Protein AF-A0A2H5Y9L0-F1 (afdb_monomer_lite)

pLDDT: mean 84.73, std 15.89, range [44.56, 98.19]

Organism: NCBI:txid2035417

Structure (mmCIF, N/CA/C/O backbone):
data_AF-A0A2H5Y9L0-F1
#
_entry.id   AF-A0A2H5Y9L0-F1
#
loop_
_atom_site.group_PDB
_atom_site.id
_atom_site.type_symbol
_atom_site.label_atom_id
_atom_site.label_alt_id
_atom_site.label_comp_id
_atom_site.label_asym_id
_atom_site.label_entity_id
_atom_site.label_seq_id
_atom_site.pdbx_PDB_ins_code
_atom_site.Cartn_x
_atom_site.Cartn_y
_atom_site.Cartn_z
_atom_site.occupancy
_atom_site.B_iso_or_equiv
_atom_site.auth_seq_id
_atom_site.auth_comp_id
_atom_site.auth_asym_id
_atom_site.auth_atom_id
_atom_site.pdbx_PDB_model_num
ATOM 1 N N . MET A 1 1 ? 2.761 3.376 3.277 1.00 93.62 1 MET A N 1
ATOM 2 C CA . MET A 1 1 ? 1.613 4.276 3.034 1.00 93.62 1 MET A CA 1
ATOM 3 C C . MET A 1 1 ? 0.497 3.926 4.006 1.00 93.62 1 MET A C 1
ATOM 5 O O . MET A 1 1 ? 0.319 2.746 4.274 1.00 93.62 1 MET A O 1
ATOM 9 N N . ALA A 1 2 ? -0.223 4.920 4.521 1.00 96.38 2 ALA A N 1
ATOM 10 C CA . ALA A 1 2 ? -1.446 4.754 5.303 1.00 96.38 2 ALA A CA 1
ATOM 11 C C . ALA A 1 2 ? -2.614 5.446 4.587 1.00 96.38 2 ALA A C 1
ATOM 13 O O . ALA A 1 2 ? -2.411 6.493 3.970 1.00 96.38 2 ALA A O 1
ATOM 14 N N . VAL A 1 3 ? -3.808 4.859 4.676 1.00 97.00 3 VAL A N 1
ATOM 15 C CA . VAL A 1 3 ? -5.044 5.389 4.085 1.00 97.00 3 VAL A CA 1
ATOM 16 C C . VAL A 1 3 ? -6.110 5.453 5.171 1.00 97.00 3 VAL A C 1
ATOM 18 O O . VAL A 1 3 ? -6.337 4.457 5.858 1.00 97.00 3 VAL A O 1
ATOM 21 N N . SER A 1 4 ? -6.741 6.613 5.350 1.00 96.06 4 SER A N 1
ATOM 22 C CA . SER A 1 4 ? -7.852 6.771 6.292 1.00 96.06 4 SER A CA 1
ATOM 23 C C . SER A 1 4 ? -9.184 6.401 5.636 1.00 96.06 4 SER A C 1
ATOM 25 O O . SER A 1 4 ? -9.338 6.466 4.416 1.00 96.06 4 SER A O 1
ATOM 27 N N . SER A 1 5 ? -10.194 6.071 6.444 1.00 92.12 5 SER A N 1
ATOM 28 C CA . SER A 1 5 ? -11.568 5.866 5.959 1.00 92.12 5 SER A CA 1
ATOM 29 C C . SER A 1 5 ? -12.192 7.129 5.347 1.00 92.12 5 SER A C 1
ATOM 31 O O . SER A 1 5 ? -13.169 7.029 4.609 1.00 92.12 5 SER A O 1
ATOM 33 N N . GLY A 1 6 ? -11.621 8.307 5.623 1.00 93.62 6 GLY A N 1
ATOM 34 C CA . GLY A 1 6 ? -11.972 9.575 4.982 1.00 93.62 6 GLY A CA 1
ATOM 35 C C . GLY A 1 6 ? -11.304 9.796 3.620 1.00 93.62 6 GLY A C 1
ATOM 36 O O . GLY A 1 6 ? -11.536 10.832 3.005 1.00 93.62 6 GLY A O 1
ATOM 37 N N . GLY A 1 7 ? -10.481 8.854 3.145 1.00 92.88 7 GLY A N 1
ATOM 38 C CA . GLY A 1 7 ? -9.782 8.940 1.861 1.00 92.88 7 GLY A CA 1
ATOM 39 C C . GLY A 1 7 ? -8.471 9.730 1.901 1.00 92.88 7 GLY A C 1
ATOM 40 O O . GLY A 1 7 ? -7.892 10.002 0.851 1.00 92.88 7 GLY A O 1
ATOM 41 N N . GLU A 1 8 ? -7.978 10.098 3.084 1.00 95.56 8 GLU A N 1
ATOM 42 C CA . GLU A 1 8 ? -6.674 10.753 3.218 1.00 95.56 8 GLU A CA 1
ATOM 43 C C . GLU A 1 8 ? -5.542 9.734 3.067 1.00 95.56 8 GLU A C 1
ATOM 45 O O . GLU A 1 8 ? -5.659 8.591 3.511 1.00 95.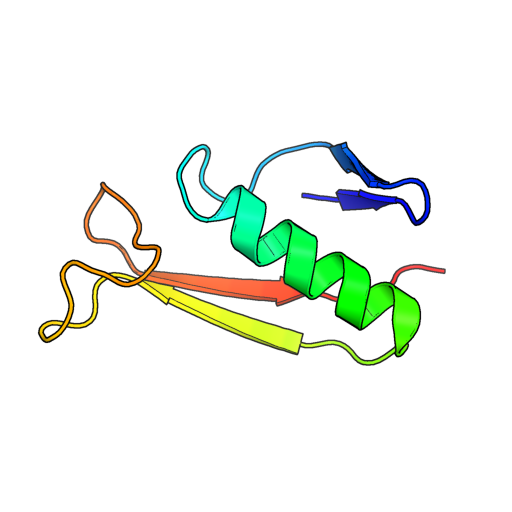56 8 GLU A O 1
ATOM 50 N N . MET A 1 9 ? -4.423 10.161 2.478 1.00 94.56 9 MET A N 1
ATOM 51 C CA . MET A 1 9 ? -3.237 9.328 2.272 1.00 94.56 9 MET A CA 1
ATOM 52 C C . MET A 1 9 ? -2.011 9.941 2.944 1.00 94.56 9 MET A C 1
ATOM 54 O O . MET A 1 9 ? -1.759 11.138 2.813 1.00 94.56 9 MET A O 1
ATOM 58 N N . ALA A 1 10 ? -1.207 9.105 3.604 1.00 95.44 10 ALA A N 1
ATOM 59 C CA . ALA A 1 10 ? 0.065 9.504 4.200 1.00 95.44 10 ALA A CA 1
ATOM 60 C C . ALA A 1 10 ? 1.212 8.557 3.810 1.00 95.44 10 ALA A C 1
ATOM 62 O O . ALA A 1 10 ? 1.112 7.328 3.899 1.00 95.44 10 ALA A O 1
ATOM 63 N N . GLY A 1 11 ? 2.345 9.144 3.422 1.00 94.38 11 GLY A N 1
ATOM 64 C CA . GLY A 1 11 ? 3.528 8.416 2.966 1.00 94.38 11 GLY A CA 1
ATOM 65 C C . GLY A 1 11 ? 3.404 7.888 1.535 1.00 94.38 11 GLY A C 1
ATOM 66 O O . GLY A 1 11 ? 2.504 8.254 0.789 1.00 94.38 11 GLY A O 1
ATOM 67 N N . SER A 1 12 ? 4.337 7.020 1.155 1.00 92.44 12 SER A N 1
ATOM 68 C CA . SER A 1 12 ? 4.463 6.483 -0.203 1.00 92.44 12 SER A CA 1
ATOM 69 C C . SER A 1 12 ? 4.811 4.991 -0.160 1.00 92.44 12 SER A C 1
ATOM 71 O O . SER A 1 12 ? 5.207 4.492 0.900 1.00 92.44 12 SER A O 1
ATOM 73 N N . VAL A 1 13 ? 4.616 4.275 -1.270 1.00 89.75 13 VAL A N 1
ATOM 74 C CA . VAL A 1 13 ? 5.097 2.893 -1.442 1.00 89.75 13 VAL A CA 1
ATOM 75 C C . VAL A 1 13 ? 6.281 2.872 -2.401 1.00 89.75 13 VAL A C 1
ATOM 77 O O . VAL A 1 13 ? 7.338 2.370 -2.030 1.00 89.75 13 VAL A O 1
ATOM 80 N N . SER A 1 14 ? 6.138 3.450 -3.597 1.00 82.75 14 SER A N 1
ATOM 81 C CA . SER A 1 14 ? 7.229 3.542 -4.577 1.00 82.75 14 SER A CA 1
ATOM 82 C C . SER A 1 14 ? 7.531 4.968 -5.036 1.00 82.75 14 SER A C 1
ATOM 84 O O . SER A 1 14 ? 8.563 5.193 -5.659 1.00 82.75 14 SER A O 1
ATOM 86 N N . GLY A 1 15 ? 6.634 5.922 -4.782 1.00 76.94 15 GLY A N 1
ATOM 87 C CA . GLY A 1 15 ? 6.737 7.309 -5.232 1.00 76.94 15 GLY A CA 1
ATOM 88 C C . GLY A 1 15 ? 6.344 7.517 -6.695 1.00 76.94 15 GLY A C 1
ATOM 89 O O . GLY A 1 15 ? 6.920 8.392 -7.333 1.00 76.94 15 GLY A O 1
ATOM 90 N N . GLY A 1 16 ? 5.421 6.716 -7.245 1.00 76.19 16 GLY A N 1
ATOM 91 C CA . GLY A 1 16 ? 5.087 6.737 -8.671 1.00 76.19 16 GLY A CA 1
ATOM 92 C C . GLY A 1 16 ? 3.668 6.265 -9.014 1.00 76.19 16 GLY A C 1
ATOM 93 O O . GLY A 1 16 ? 2.679 6.855 -8.588 1.00 76.19 16 GLY A O 1
ATOM 94 N N . CYS A 1 17 ? 3.564 5.272 -9.900 1.00 77.38 17 CYS A N 1
ATOM 95 C CA . CYS A 1 17 ? 2.293 4.880 -10.517 1.00 77.38 17 CYS A CA 1
ATOM 96 C C . CYS A 1 17 ? 1.437 3.934 -9.656 1.00 77.38 17 CYS A C 1
ATOM 98 O O . CYS A 1 17 ? 0.234 3.845 -9.881 1.00 77.38 17 CYS A O 1
ATOM 100 N N . VAL A 1 18 ? 2.022 3.224 -8.684 1.00 87.06 18 VAL A N 1
ATOM 101 C CA . VAL A 1 18 ? 1.325 2.177 -7.904 1.00 87.06 18 VAL A CA 1
ATOM 102 C C . VAL A 1 18 ? 0.478 2.728 -6.757 1.00 87.06 18 VAL A C 1
ATOM 104 O O . VAL A 1 18 ? -0.399 2.032 -6.253 1.00 87.06 18 VAL A O 1
ATOM 107 N N . GLU A 1 19 ? 0.692 3.979 -6.357 1.00 91.00 19 GLU A N 1
ATOM 108 C CA . GLU A 1 19 ? 0.011 4.642 -5.243 1.00 91.00 19 GLU A CA 1
ATOM 109 C C . GLU A 1 19 ? -1.520 4.611 -5.386 1.00 91.00 19 GLU A C 1
ATOM 111 O O . GLU A 1 19 ? -2.217 4.292 -4.424 1.00 91.00 19 GLU A O 1
ATOM 116 N N . GLY A 1 20 ? -2.043 4.875 -6.589 1.00 91.12 20 GLY A N 1
ATOM 117 C CA . GLY A 1 20 ? -3.486 4.845 -6.854 1.00 91.12 20 GLY A CA 1
ATOM 118 C C . GLY A 1 20 ? -4.089 3.446 -6.694 1.00 91.12 20 GLY A C 1
ATOM 119 O O . GLY A 1 20 ? -5.120 3.286 -6.046 1.00 91.12 20 GLY A O 1
ATOM 120 N N . ALA A 1 21 ? -3.400 2.418 -7.196 1.00 92.06 21 ALA A N 1
ATOM 121 C CA . ALA A 1 21 ? -3.847 1.034 -7.053 1.00 92.06 21 ALA A CA 1
ATOM 122 C C . ALA A 1 21 ? -3.829 0.589 -5.581 1.00 92.06 21 ALA A C 1
ATOM 124 O O . ALA A 1 21 ? -4.786 -0.018 -5.100 1.00 92.06 21 ALA A O 1
ATOM 125 N N . VAL A 1 22 ? -2.769 0.931 -4.837 1.00 94.56 22 VAL A N 1
ATOM 126 C CA . VAL A 1 22 ? -2.684 0.635 -3.397 1.00 94.56 22 VAL A CA 1
ATOM 127 C C . VAL A 1 22 ? -3.793 1.350 -2.622 1.00 94.56 22 VAL A C 1
ATOM 129 O O . VAL A 1 22 ? -4.364 0.749 -1.715 1.00 94.56 22 VAL A O 1
ATOM 132 N N . PHE A 1 23 ? -4.145 2.585 -2.988 1.00 95.31 23 PHE A N 1
ATOM 133 C CA . PHE A 1 23 ? -5.255 3.314 -2.373 1.00 95.31 23 PHE A CA 1
ATOM 134 C C . PHE A 1 23 ? -6.605 2.611 -2.569 1.00 95.31 23 PHE A C 1
ATOM 136 O O . PHE A 1 23 ? -7.342 2.422 -1.600 1.00 95.31 23 PHE A O 1
ATOM 143 N N . GLU A 1 24 ? -6.923 2.175 -3.789 1.00 95.31 24 GLU A N 1
ATOM 144 C CA . GLU A 1 24 ? -8.165 1.441 -4.073 1.00 95.31 24 GLU A CA 1
ATOM 145 C C . GLU A 1 24 ? -8.246 0.129 -3.281 1.00 95.31 24 GLU A C 1
ATOM 147 O O . GLU A 1 24 ? -9.267 -0.163 -2.652 1.00 95.31 24 GLU A O 1
ATOM 152 N N . ILE A 1 25 ? -7.141 -0.623 -3.237 1.00 96.50 25 ILE A N 1
ATOM 153 C CA . ILE A 1 25 ? -7.039 -1.852 -2.442 1.00 96.50 25 ILE A CA 1
ATOM 154 C C . ILE A 1 25 ? -7.216 -1.542 -0.953 1.00 96.50 25 ILE A C 1
ATOM 156 O O . ILE A 1 25 ? -7.942 -2.254 -0.264 1.00 96.50 25 ILE A O 1
ATOM 160 N N . ALA A 1 26 ? -6.596 -0.477 -0.441 1.00 97.38 26 ALA A N 1
ATOM 161 C CA . ALA A 1 26 ? -6.730 -0.079 0.955 1.00 97.38 26 ALA A CA 1
ATOM 162 C C . ALA A 1 26 ? -8.180 0.268 1.314 1.00 97.38 26 ALA A C 1
ATOM 164 O O . ALA A 1 26 ? -8.666 -0.175 2.353 1.00 97.38 26 ALA A O 1
ATOM 165 N N . GLN A 1 27 ? -8.908 0.973 0.444 1.00 96.56 27 GLN A N 1
ATOM 166 C CA . GLN A 1 27 ? -10.333 1.234 0.660 1.00 96.56 27 GLN A CA 1
ATOM 167 C C . GLN A 1 27 ? -11.169 -0.054 0.681 1.00 96.56 27 GLN A C 1
ATOM 169 O O . GLN A 1 27 ? -12.071 -0.197 1.511 1.00 96.56 27 GLN A O 1
ATOM 174 N N . GLU A 1 28 ? -10.859 -1.028 -0.178 1.00 96.69 28 GLU A N 1
ATOM 175 C CA . GLU A 1 28 ? -11.511 -2.339 -0.138 1.00 96.69 28 GLU A CA 1
ATOM 176 C C . GLU A 1 28 ? -11.202 -3.096 1.165 1.00 96.69 28 GLU A C 1
ATOM 178 O O . GLU A 1 28 ? -12.110 -3.650 1.794 1.00 96.69 28 GLU A O 1
ATOM 183 N N . VAL A 1 29 ? -9.941 -3.100 1.597 1.00 97.88 29 VAL A N 1
ATOM 184 C CA . VAL A 1 29 ? -9.486 -3.748 2.835 1.00 97.88 29 VAL A CA 1
ATOM 185 C C . VAL A 1 29 ? -10.151 -3.110 4.055 1.00 97.88 29 VAL A C 1
ATOM 187 O O . VAL A 1 29 ? -10.666 -3.835 4.903 1.00 97.88 29 VAL A O 1
ATOM 190 N N . LEU A 1 30 ? -10.236 -1.778 4.117 1.00 96.75 30 LEU A N 1
ATOM 191 C CA . LEU A 1 30 ? -10.943 -1.056 5.181 1.00 96.75 30 LEU A CA 1
ATOM 192 C C . LEU A 1 30 ? -12.436 -1.407 5.213 1.00 96.75 30 LEU A C 1
ATOM 194 O O . LEU A 1 30 ? -12.991 -1.648 6.282 1.00 96.75 30 LEU A O 1
ATOM 198 N N . ARG A 1 31 ? -13.091 -1.490 4.048 1.00 95.62 31 ARG A N 1
ATOM 199 C CA . ARG A 1 31 ? -14.517 -1.843 3.950 1.00 95.62 31 ARG A CA 1
ATOM 200 C C . ARG A 1 31 ? -14.797 -3.295 4.344 1.00 95.62 31 ARG A C 1
ATOM 202 O O . ARG A 1 31 ? -15.854 -3.592 4.893 1.00 95.62 31 ARG A O 1
ATOM 209 N N . THR A 1 32 ? -13.904 -4.215 3.989 1.00 97.00 32 THR A N 1
ATOM 210 C CA . THR A 1 32 ? -14.121 -5.663 4.160 1.00 97.00 32 THR A CA 1
ATOM 211 C C . THR A 1 32 ? -13.518 -6.224 5.442 1.00 97.00 32 THR A C 1
ATOM 213 O O . THR A 1 32 ? -13.893 -7.323 5.851 1.00 97.00 32 THR A O 1
ATOM 216 N N . GLY A 1 33 ? -12.567 -5.513 6.049 1.00 97.19 33 GLY A N 1
ATOM 217 C CA . GLY A 1 33 ? -11.754 -6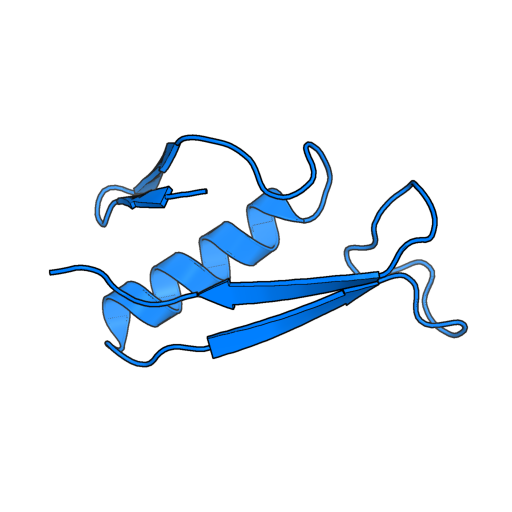.004 7.158 1.00 97.19 33 GLY A CA 1
ATOM 218 C C . GLY A 1 33 ? -10.804 -7.144 6.770 1.00 97.19 33 GLY A C 1
ATOM 219 O O . GLY A 1 33 ? -10.290 -7.825 7.652 1.00 97.19 33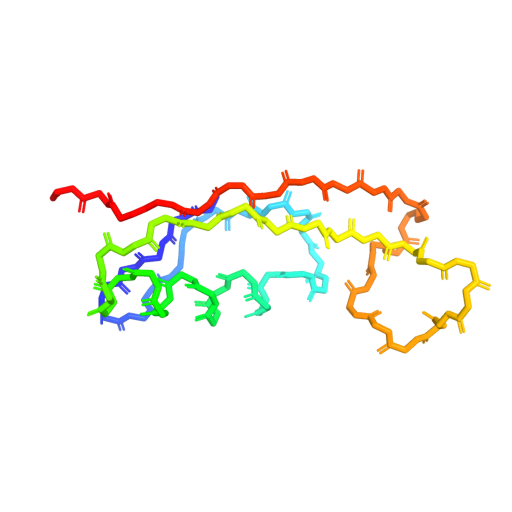 GLY A O 1
ATOM 220 N N . ARG A 1 34 ? -10.602 -7.414 5.471 1.00 97.81 34 ARG A N 1
ATOM 221 C CA . ARG A 1 34 ? -9.820 -8.563 4.986 1.00 97.81 34 ARG A CA 1
ATOM 222 C C . ARG A 1 34 ? -8.479 -8.102 4.417 1.00 97.81 34 ARG A C 1
ATOM 224 O O . ARG A 1 34 ? -8.494 -7.448 3.378 1.00 97.81 34 ARG A O 1
ATOM 231 N N . PRO A 1 35 ? -7.338 -8.463 5.032 1.00 97.88 35 PRO A N 1
ATOM 232 C CA . PRO A 1 35 ? -6.021 -8.122 4.503 1.00 97.88 35 PRO A CA 1
ATOM 233 C C . PRO A 1 35 ? -5.751 -8.732 3.126 1.00 97.88 35 PRO A C 1
ATOM 235 O O . PRO A 1 35 ? -6.290 -9.788 2.779 1.00 97.88 35 PRO A O 1
ATOM 238 N N . ARG A 1 36 ? -4.866 -8.095 2.357 1.00 97.62 36 ARG A N 1
ATOM 239 C CA . ARG A 1 36 ? -4.471 -8.536 1.016 1.00 97.62 36 ARG A CA 1
ATOM 240 C C . ARG A 1 36 ? -2.978 -8.371 0.767 1.00 97.62 36 ARG A C 1
ATOM 242 O O . ARG A 1 36 ? -2.405 -7.338 1.082 1.00 97.62 36 ARG A O 1
ATOM 249 N N . LEU A 1 37 ? -2.372 -9.371 0.128 1.00 96.62 37 LEU A N 1
ATOM 250 C CA . LEU A 1 37 ? -1.041 -9.271 -0.471 1.00 96.62 37 LEU A CA 1
ATOM 251 C C . LEU A 1 37 ? -1.198 -9.062 -1.980 1.00 96.62 37 LEU A C 1
ATOM 253 O O . LEU A 1 37 ? -1.937 -9.805 -2.633 1.00 96.62 37 LEU A O 1
ATOM 257 N N . VAL A 1 38 ? -0.540 -8.041 -2.524 1.00 92.75 38 VAL A N 1
ATOM 258 C CA . VAL A 1 38 ? -0.617 -7.682 -3.945 1.00 92.75 38 VAL A CA 1
ATOM 259 C C . VAL A 1 38 ? 0.783 -7.496 -4.502 1.00 92.75 38 VAL A C 1
ATOM 261 O O . VAL A 1 38 ? 1.624 -6.853 -3.882 1.00 92.75 38 VAL A O 1
ATOM 264 N N . ARG A 1 39 ? 1.036 -8.066 -5.678 1.00 90.44 39 ARG A N 1
ATOM 265 C CA . ARG A 1 39 ? 2.326 -7.991 -6.357 1.00 90.44 39 ARG A CA 1
ATOM 266 C C . ARG A 1 39 ? 2.248 -6.980 -7.496 1.00 90.44 39 ARG A C 1
ATOM 268 O O . ARG A 1 39 ? 1.378 -7.099 -8.351 1.00 90.44 39 ARG A O 1
ATOM 275 N N . PHE A 1 40 ? 3.170 -6.023 -7.509 1.00 86.44 40 PHE A N 1
ATOM 276 C CA . PHE A 1 40 ? 3.327 -5.022 -8.563 1.00 86.44 40 PHE A CA 1
ATOM 277 C C . PHE A 1 40 ? 4.691 -5.197 -9.222 1.00 86.44 40 PHE A C 1
ATOM 279 O O . PHE A 1 40 ? 5.701 -5.287 -8.532 1.00 86.44 40 PHE A O 1
ATOM 286 N N . GLY A 1 41 ? 4.752 -5.224 -10.546 1.00 77.38 41 GLY A N 1
ATOM 287 C CA . GLY A 1 41 ? 6.002 -5.337 -11.290 1.00 77.38 41 GLY A CA 1
ATOM 288 C C . GLY A 1 41 ? 5.748 -5.301 -12.787 1.00 77.38 41 GLY A C 1
ATOM 289 O O . GLY A 1 41 ? 4.597 -5.318 -13.217 1.00 77.38 41 GLY A O 1
ATOM 290 N N . ILE A 1 42 ? 6.816 -5.249 -13.578 1.00 65.12 42 ILE A N 1
ATOM 291 C CA . ILE A 1 42 ? 6.712 -5.466 -15.023 1.00 65.12 42 ILE A CA 1
ATOM 292 C C . ILE A 1 42 ? 6.622 -6.979 -15.237 1.00 65.12 42 ILE A C 1
ATOM 294 O O . ILE A 1 42 ? 7.588 -7.695 -14.977 1.00 65.12 42 ILE A O 1
ATOM 298 N N . SER A 1 43 ? 5.458 -7.484 -15.646 1.00 57.47 43 SER A N 1
ATOM 299 C CA . SER A 1 43 ? 5.392 -8.808 -16.263 1.00 57.47 43 SER A CA 1
ATOM 300 C C . SER A 1 43 ? 5.881 -8.658 -17.705 1.00 57.47 43 SER A C 1
ATOM 302 O O . SER A 1 43 ? 5.515 -7.692 -18.376 1.00 57.47 43 SER A O 1
ATOM 304 N N . ASP A 1 44 ? 6.712 -9.587 -18.186 1.00 51.84 44 ASP A N 1
ATOM 305 C CA . ASP A 1 44 ? 7.306 -9.579 -19.541 1.00 51.84 44 ASP A CA 1
ATOM 306 C C . ASP A 1 44 ? 6.268 -9.528 -20.692 1.00 51.84 44 ASP A C 1
ATOM 308 O O . ASP A 1 44 ? 6.630 -9.462 -21.864 1.00 51.84 44 ASP A O 1
ATOM 312 N N . GLU A 1 45 ? 4.969 -9.520 -20.380 1.00 48.44 45 GLU A N 1
ATOM 313 C CA . GLU A 1 45 ? 3.868 -9.622 -21.335 1.00 48.44 45 GLU A CA 1
ATOM 314 C C . GLU A 1 45 ? 2.983 -8.364 -21.406 1.00 48.44 45 GLU A C 1
ATOM 316 O O . GLU A 1 45 ? 2.185 -8.247 -22.334 1.00 48.44 45 GLU A O 1
ATOM 321 N N . MET A 1 46 ? 3.104 -7.390 -20.490 1.00 44.56 46 MET A N 1
ATOM 322 C CA . MET A 1 46 ? 2.204 -6.226 -20.480 1.00 44.56 46 MET A CA 1
ATOM 323 C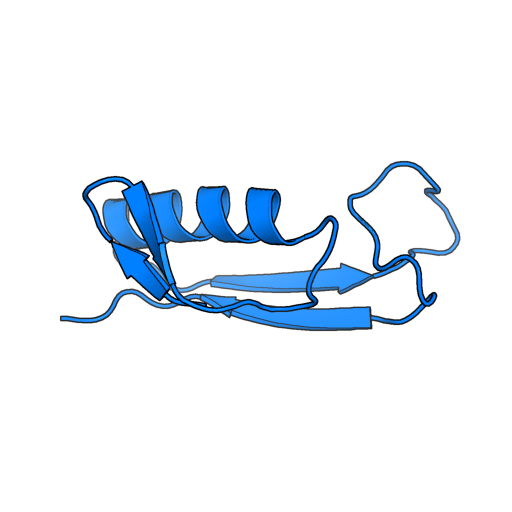 C . MET A 1 46 ? 2.882 -4.927 -20.040 1.00 44.56 46 MET A C 1
ATOM 325 O O . MET A 1 46 ? 2.924 -4.577 -18.864 1.00 44.56 46 MET A O 1
ATOM 329 N N . ALA A 1 47 ? 3.255 -4.109 -21.025 1.00 48.50 47 ALA A N 1
ATOM 330 C CA . ALA A 1 47 ? 3.544 -2.681 -20.865 1.00 48.50 47 ALA A CA 1
ATOM 331 C C . ALA A 1 47 ? 2.287 -1.825 -20.534 1.00 48.50 47 ALA A C 1
ATOM 333 O O . ALA A 1 47 ? 2.257 -0.633 -20.837 1.00 48.50 47 ALA A O 1
ATOM 334 N N . TRP A 1 48 ? 1.243 -2.429 -19.948 1.00 49.94 48 TRP A N 1
ATOM 335 C CA . TRP A 1 48 ? -0.063 -1.808 -19.677 1.00 49.94 48 TRP A CA 1
ATOM 336 C C . TRP A 1 48 ? -0.589 -1.986 -18.250 1.00 49.94 48 TRP A C 1
ATOM 338 O O . TRP A 1 48 ? -1.518 -1.269 -17.878 1.00 49.94 48 TRP A O 1
ATOM 348 N N . ASP A 1 49 ? 0.006 -2.860 -17.436 1.00 54.53 49 ASP A N 1
ATOM 349 C CA . ASP A 1 49 ? -0.300 -2.901 -16.006 1.00 54.53 49 ASP A CA 1
ATOM 350 C C . ASP A 1 49 ? 0.491 -1.823 -15.264 1.00 54.53 49 ASP A C 1
ATOM 352 O O . ASP A 1 49 ? 1.569 -1.411 -15.697 1.00 54.53 49 ASP A O 1
ATOM 356 N N . VAL A 1 50 ? -0.062 -1.349 -14.145 1.00 55.28 50 VAL A N 1
ATOM 357 C CA . VAL A 1 50 ? 0.537 -0.331 -13.273 1.00 55.28 50 VAL A CA 1
ATOM 358 C C . VAL A 1 50 ? 1.883 -0.841 -12.739 1.00 55.28 50 VAL A C 1
ATOM 360 O O . VAL A 1 50 ? 1.972 -1.470 -11.686 1.00 55.28 50 VAL A O 1
ATOM 363 N N . GLY A 1 51 ? 2.935 -0.615 -13.519 1.00 58.69 51 GLY A N 1
ATOM 364 C CA . GLY A 1 51 ? 4.278 -1.122 -13.288 1.00 58.69 51 GLY A CA 1
ATOM 365 C C . GLY A 1 51 ? 5.187 -0.086 -12.642 1.00 58.69 51 GLY A C 1
ATOM 366 O O . GLY A 1 51 ? 4.972 1.126 -12.720 1.00 58.69 51 GLY A O 1
ATOM 367 N N . LEU A 1 52 ? 6.251 -0.571 -12.007 1.00 58.31 52 LEU A N 1
ATOM 368 C CA . LEU A 1 52 ? 7.319 0.290 -11.520 1.00 58.31 52 LEU A CA 1
ATOM 369 C C . LEU A 1 52 ? 8.180 0.741 -12.701 1.00 58.31 52 LEU A C 1
ATOM 371 O O . LEU A 1 52 ? 8.789 -0.085 -13.377 1.00 58.31 52 LEU A O 1
ATOM 375 N N . ALA A 1 53 ? 8.298 2.055 -12.903 1.00 63.31 53 ALA A N 1
ATOM 376 C CA . ALA A 1 53 ? 9.103 2.637 -13.983 1.00 63.31 53 ALA A CA 1
ATOM 377 C C . ALA A 1 53 ? 10.588 2.214 -13.952 1.00 63.31 53 ALA A C 1
ATOM 379 O O . ALA A 1 53 ? 11.275 2.293 -14.965 1.00 63.31 53 ALA A O 1
ATOM 380 N N . CYS A 1 54 ? 11.091 1.748 -12.803 1.00 69.38 54 CYS A N 1
ATOM 381 C CA . CYS A 1 54 ? 12.456 1.247 -12.642 1.00 69.38 54 CYS A CA 1
ATOM 382 C C . CYS A 1 54 ? 12.667 -0.207 -13.106 1.00 69.38 54 CYS A C 1
ATOM 384 O O . CYS A 1 54 ? 13.794 -0.690 -13.040 1.00 69.38 54 CYS A O 1
ATOM 386 N N . GLY A 1 55 ? 11.617 -0.919 -13.535 1.00 70.62 55 GLY A N 1
ATOM 387 C CA . GLY A 1 55 ? 11.710 -2.322 -13.959 1.00 70.62 55 GLY A CA 1
ATOM 388 C C . GLY A 1 55 ? 11.753 -3.345 -12.820 1.00 70.62 55 GLY A C 1
ATOM 389 O O . GLY A 1 55 ? 11.960 -4.530 -13.063 1.00 70.62 55 GLY A O 1
ATOM 390 N N . GLY A 1 56 ? 11.563 -2.906 -11.574 1.00 79.75 56 GLY A N 1
ATOM 391 C CA . GLY A 1 56 ? 11.516 -3.779 -10.403 1.00 79.75 56 GLY A CA 1
ATOM 392 C C . GLY A 1 56 ? 10.161 -4.460 -10.191 1.00 79.75 56 GLY A C 1
ATOM 393 O O . GLY A 1 56 ? 9.171 -4.183 -10.867 1.00 79.75 56 GLY A O 1
ATOM 394 N N . THR A 1 57 ? 10.114 -5.337 -9.189 1.00 85.19 57 THR A N 1
ATOM 395 C CA . THR A 1 57 ? 8.881 -5.933 -8.659 1.00 85.19 57 THR A CA 1
ATOM 396 C C . THR A 1 57 ? 8.852 -5.754 -7.145 1.00 85.19 57 THR A C 1
ATOM 398 O O . THR A 1 57 ? 9.879 -5.915 -6.489 1.00 85.19 57 THR A O 1
ATOM 401 N N . ILE A 1 58 ? 7.682 -5.445 -6.596 1.00 87.88 58 ILE A N 1
ATOM 402 C CA . ILE A 1 58 ? 7.418 -5.351 -5.161 1.00 87.88 58 ILE A CA 1
ATOM 403 C C . ILE A 1 58 ? 6.175 -6.159 -4.797 1.00 87.88 58 ILE A C 1
ATOM 405 O O . ILE A 1 58 ? 5.270 -6.349 -5.610 1.00 87.88 58 ILE A O 1
ATOM 409 N N . GLU A 1 59 ? 6.112 -6.584 -3.543 1.00 93.12 59 GLU A N 1
ATOM 41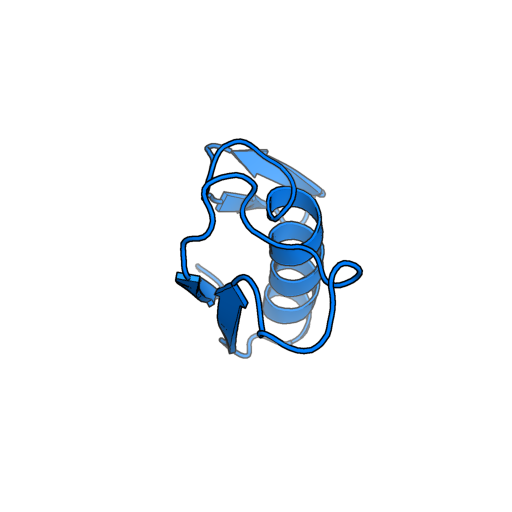0 C CA . GLU A 1 59 ? 4.898 -7.107 -2.930 1.00 93.12 59 GLU A CA 1
ATOM 411 C C . GLU A 1 59 ? 4.459 -6.146 -1.828 1.00 93.12 59 GLU A C 1
ATOM 413 O O . GLU A 1 59 ? 5.263 -5.702 -1.009 1.00 93.12 59 GLU A O 1
ATOM 418 N N . VAL A 1 60 ? 3.179 -5.793 -1.838 1.00 94.62 60 VAL A N 1
ATOM 419 C CA . VAL A 1 60 ? 2.564 -4.847 -0.913 1.00 94.62 60 VAL A CA 1
ATOM 420 C C . VAL A 1 60 ? 1.506 -5.596 -0.123 1.00 94.62 60 VAL A C 1
ATOM 422 O O . VAL A 1 60 ? 0.517 -6.076 -0.681 1.00 94.62 60 VAL A O 1
ATOM 425 N N . PHE A 1 61 ? 1.730 -5.706 1.183 1.00 97.62 61 PHE A N 1
ATOM 426 C CA . PHE A 1 61 ? 0.736 -6.2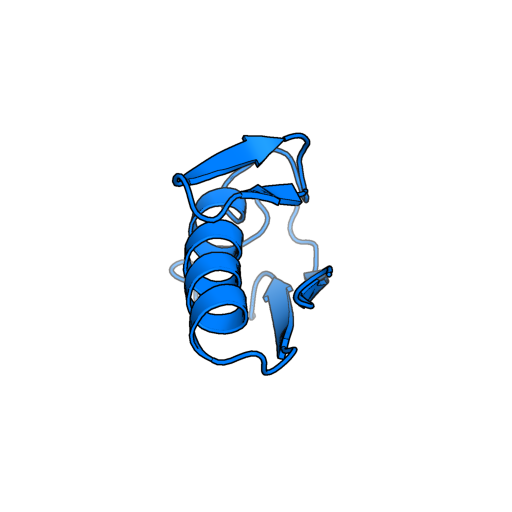07 2.119 1.00 97.62 61 PHE A CA 1
ATOM 427 C C . PHE A 1 61 ? -0.098 -5.039 2.645 1.00 97.62 61 PHE A C 1
ATOM 429 O O . PHE A 1 61 ? 0.448 -4.040 3.112 1.00 97.62 61 PHE A O 1
ATOM 436 N N . VAL A 1 62 ? -1.416 -5.161 2.537 1.00 98.00 62 VAL A N 1
ATOM 437 C CA . VAL A 1 62 ? -2.390 -4.157 2.958 1.00 98.00 62 VAL A CA 1
ATOM 438 C C . VAL A 1 62 ? -3.287 -4.786 4.011 1.00 98.00 62 VAL A C 1
ATOM 440 O O . VAL A 1 62 ? -3.982 -5.765 3.738 1.00 98.00 62 VAL A O 1
ATOM 443 N N . GLU A 1 63 ? -3.283 -4.217 5.209 1.00 98.19 63 GLU A N 1
ATOM 444 C CA . GLU A 1 63 ? -4.095 -4.663 6.338 1.00 98.19 63 GLU A CA 1
ATOM 445 C C . GLU A 1 63 ? -4.847 -3.480 6.964 1.00 98.19 63 GLU A C 1
ATOM 447 O O . GLU A 1 63 ? -4.344 -2.352 6.939 1.00 98.19 63 GLU A O 1
ATOM 452 N N . PRO A 1 64 ? -6.060 -3.698 7.499 1.00 96.69 64 PRO A N 1
ATOM 453 C CA . PRO A 1 64 ? -6.769 -2.668 8.237 1.00 96.69 64 PRO A CA 1
ATOM 454 C C . PRO A 1 64 ? -6.171 -2.549 9.643 1.00 96.69 64 PRO A C 1
ATOM 456 O O . PRO A 1 64 ? -5.911 -3.559 10.299 1.00 96.69 64 PRO A O 1
ATOM 459 N N . LEU A 1 65 ? -5.987 -1.318 10.118 1.00 93.38 65 LEU A N 1
ATOM 460 C CA . LEU A 1 65 ? -5.562 -1.048 11.492 1.00 93.38 65 LEU A CA 1
ATOM 461 C C . LEU A 1 65 ? -6.773 -0.673 12.370 1.00 93.38 65 LEU A C 1
ATOM 463 O O . LEU A 1 65 ? -7.735 -0.120 11.828 1.00 93.38 65 LEU A O 1
ATOM 467 N N . PRO A 1 66 ? -6.748 -0.993 13.681 1.00 79.88 66 PRO A N 1
ATOM 468 C CA . PRO A 1 66 ? -7.821 -0.660 14.623 1.00 79.88 66 PRO A CA 1
ATOM 469 C C . PRO A 1 66 ? -8.051 0.843 14.811 1.00 79.88 66 PRO A C 1
ATOM 471 O O . PRO A 1 66 ? -7.064 1.611 14.734 1.00 79.88 66 PRO A O 1
#

InterPro domains:
  IPR003777 XdhC- CoxI [PF02625] (1-41)
  IPR052698 Molybdenum Cofactor Utilization and Processing [PTHR30388] (1-65)

Radius of gyration: 12.33 Å; chains: 1; bounding box: 27×20×36 Å

Sequence (66 aa):
MAVSSGGEMAGSVSGGCVEGAVFEIAQEVLRTGRPRLVRFGISDEMAWDVGLACGGTIEVFVEPLP

Secondary structure (DSSP, 8-state):
-EE-TTS-EES-SSSSSSHHHHHHHHHHHHHH---EEEEEE--TT-TTS---TTS-EEEEEE----

Foldseek 3Di:
DDADLVGDDDDDDQPDQCRVVLSVVLNVCQVVQDKDKDKAFDDPPDPPPSHDPVRDMDIDIHGDDD